Protein AF-A0A522F1K0-F1 (afdb_monomer_lite)

Foldseek 3Di:
DDDDDQFDKDWDWDADLVAIKIWMWTDDPFIAIQIDGDPDDDPVRVVRVVLRVVQRVCSVVVHDLVVSLVVLLPDWDPDPRDDTCDPSNVVSVVSVVVVVVVD

Secondary structure (DSSP, 8-state):
---PPPPEEEEEEEEETTEEEEEEEEESSS-EEEEEETT--THHHHHHHHHHHHHHHHHHTT--HHHHHHHHHT-----SSSS---HHHHHHHHHHHHHHHT-

Radius of gyration: 14.16 Å; chains: 1; bounding box: 31×36×4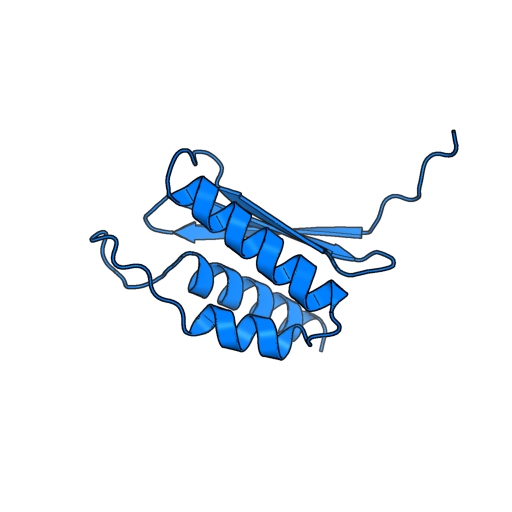2 Å

pLDDT: mean 84.04, std 13.52, range [46.16, 97.25]

Sequence (103 aa):
MEMRKIDESKTYSTETPCGTIYVTVVSAETLRVFIHMGKAGGCAGAMLAGIEWGINTAITAGISMKDIVQGLGGISCNQEHGEKISCCATVSSILRGILADEA

Structure (mmCIF, N/CA/C/O backbone):
data_AF-A0A522F1K0-F1
#
_entry.id   AF-A0A522F1K0-F1
#
loop_
_atom_site.group_PDB
_atom_site.id
_atom_site.type_symbol
_atom_site.label_atom_id
_atom_site.label_alt_id
_atom_site.label_comp_id
_atom_site.label_asym_id
_atom_site.label_entity_id
_atom_site.label_seq_id
_atom_site.pdbx_PDB_ins_code
_atom_site.Cartn_x
_atom_site.Cartn_y
_atom_site.Cartn_z
_atom_site.occupancy
_atom_site.B_iso_or_equiv
_atom_site.auth_seq_id
_atom_site.auth_comp_id
_atom_site.a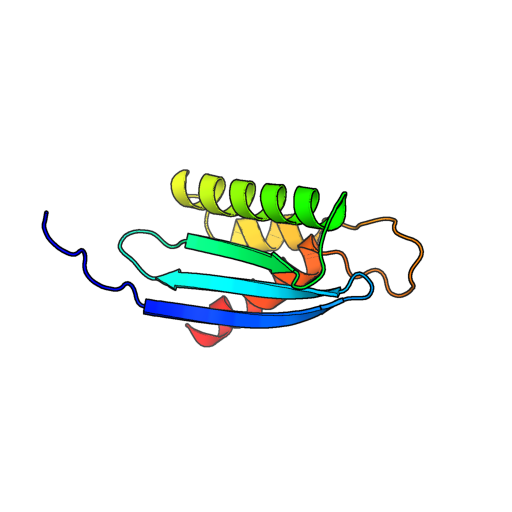uth_asym_id
_atom_site.auth_atom_id
_atom_site.pdbx_PDB_model_num
ATOM 1 N N . MET A 1 1 ? -1.856 24.422 21.215 1.00 46.44 1 MET A N 1
ATOM 2 C CA . MET A 1 1 ? -1.631 23.490 20.093 1.00 46.44 1 MET A CA 1
ATOM 3 C C . MET A 1 1 ? -1.403 22.133 20.721 1.00 46.44 1 MET A C 1
ATOM 5 O O . MET A 1 1 ? -0.329 21.886 21.246 1.00 46.44 1 MET A O 1
ATOM 9 N N . GLU A 1 2 ? -2.466 21.346 20.834 1.00 49.88 2 GLU A N 1
ATOM 10 C CA . GLU A 1 2 ? -2.420 20.045 21.499 1.00 49.88 2 GLU A CA 1
ATOM 11 C C . GLU A 1 2 ? -1.762 19.032 20.554 1.00 49.88 2 GLU A C 1
ATOM 13 O O . GLU A 1 2 ? -2.111 18.969 19.372 1.00 49.88 2 GLU A O 1
ATOM 18 N N . MET A 1 3 ? -0.755 18.301 21.035 1.00 46.16 3 MET A N 1
ATOM 19 C CA . MET A 1 3 ? -0.101 17.248 20.257 1.00 46.16 3 MET A CA 1
ATOM 20 C C . MET A 1 3 ? -1.084 16.085 20.115 1.00 46.16 3 MET A C 1
ATOM 22 O O . MET A 1 3 ? -1.444 15.454 21.107 1.00 46.16 3 MET A O 1
ATOM 26 N N . ARG A 1 4 ? -1.548 15.824 18.887 1.00 59.62 4 ARG A N 1
ATOM 27 C CA . ARG A 1 4 ? -2.412 14.674 18.594 1.00 59.62 4 ARG A CA 1
ATOM 28 C C . ARG A 1 4 ? -1.702 13.365 18.949 1.00 59.62 4 ARG A C 1
ATOM 30 O O . ARG A 1 4 ? -0.486 13.246 18.813 1.00 59.62 4 ARG A O 1
ATOM 37 N N . LYS A 1 5 ? -2.503 12.399 19.399 1.00 62.81 5 LYS A N 1
ATOM 38 C CA . LYS A 1 5 ? -2.114 11.017 19.696 1.00 62.81 5 LYS A CA 1
ATOM 39 C C . LYS A 1 5 ? -1.387 10.411 18.486 1.00 62.81 5 LYS A C 1
ATOM 41 O O . LYS A 1 5 ? -1.795 10.653 17.355 1.00 62.81 5 LYS A O 1
ATOM 46 N N . ILE A 1 6 ? -0.309 9.663 18.723 1.00 64.50 6 ILE A N 1
ATOM 47 C CA . ILE A 1 6 ? 0.380 8.923 17.659 1.00 64.50 6 ILE A CA 1
ATOM 48 C C . ILE A 1 6 ? -0.506 7.732 17.291 1.00 64.50 6 ILE A C 1
ATOM 50 O O . ILE A 1 6 ? -0.757 6.874 18.138 1.00 64.50 6 ILE A O 1
ATOM 54 N N . ASP A 1 7 ? -0.993 7.716 16.055 1.00 77.25 7 ASP A N 1
ATOM 55 C CA . ASP A 1 7 ? -1.739 6.591 15.496 1.00 77.25 7 ASP A CA 1
ATOM 56 C C . ASP A 1 7 ? -0.803 5.386 15.288 1.00 77.25 7 ASP A C 1
ATOM 58 O O . ASP A 1 7 ? 0.373 5.552 14.942 1.00 77.25 7 ASP A O 1
ATOM 62 N N . GLU A 1 8 ? -1.298 4.163 15.509 1.00 86.50 8 GLU A N 1
ATOM 63 C CA . GLU A 1 8 ? -0.501 2.957 15.261 1.00 86.50 8 GLU A CA 1
ATOM 64 C C . GLU A 1 8 ? -0.237 2.839 13.756 1.00 86.50 8 GLU A C 1
ATOM 66 O O . GLU A 1 8 ? -1.155 2.928 12.939 1.00 86.50 8 GLU A O 1
ATOM 71 N N . SER A 1 9 ? 1.026 2.644 13.373 1.00 90.12 9 SER A N 1
ATOM 72 C CA . SER A 1 9 ? 1.403 2.491 11.970 1.00 90.12 9 SER A CA 1
ATOM 73 C C . SER A 1 9 ? 2.327 1.300 11.762 1.00 90.12 9 SER A C 1
ATOM 75 O O . SER A 1 9 ? 3.216 1.029 12.570 1.00 90.12 9 SER A O 1
ATOM 77 N N . LYS A 1 10 ? 2.116 0.584 10.655 1.00 93.75 10 LYS A N 1
ATOM 78 C CA . LYS A 1 10 ? 2.951 -0.541 10.218 1.00 93.75 10 LYS A CA 1
ATOM 79 C C . LYS A 1 10 ? 3.343 -0.338 8.764 1.00 93.75 10 LYS A C 1
ATOM 81 O O . LYS A 1 10 ? 2.510 0.032 7.940 1.00 93.75 10 LYS A O 1
ATOM 86 N N . THR A 1 11 ? 4.617 -0.567 8.456 1.00 94.50 11 THR A N 1
ATOM 87 C CA . THR A 1 11 ? 5.155 -0.442 7.096 1.00 94.50 11 THR A CA 1
ATOM 88 C C . THR A 1 11 ? 5.587 -1.801 6.580 1.00 94.50 11 THR A C 1
ATOM 90 O O . THR A 1 11 ? 6.314 -2.525 7.254 1.00 94.50 11 THR A O 1
ATOM 93 N N . TYR A 1 12 ? 5.163 -2.104 5.362 1.00 94.06 12 TYR A N 1
ATOM 94 C CA . TYR A 1 12 ? 5.470 -3.315 4.620 1.00 94.06 12 TYR A CA 1
ATOM 95 C C . TYR A 1 12 ? 6.243 -2.926 3.369 1.00 94.06 12 TYR A C 1
ATOM 97 O O . TYR A 1 12 ? 6.000 -1.864 2.792 1.00 94.06 12 TYR A O 1
ATOM 105 N N . SER A 1 13 ? 7.168 -3.768 2.932 1.00 92.00 13 SER A N 1
ATOM 106 C CA . SER A 1 13 ? 7.930 -3.518 1.716 1.00 92.00 13 SER A CA 1
ATOM 107 C C . SER A 1 13 ? 8.051 -4.768 0.867 1.00 92.00 13 SER A C 1
ATOM 109 O O . SER A 1 13 ? 7.993 -5.894 1.358 1.00 92.00 13 SER A O 1
ATOM 111 N N . THR A 1 14 ? 8.194 -4.561 -0.436 1.00 89.75 14 THR A N 1
ATOM 112 C CA . THR A 1 14 ? 8.428 -5.644 -1.385 1.00 89.75 14 THR A CA 1
ATOM 113 C C . THR A 1 14 ? 9.158 -5.129 -2.617 1.00 89.75 14 THR A C 1
ATOM 115 O O . THR A 1 14 ? 9.059 -3.951 -2.981 1.00 89.75 14 THR A O 1
ATOM 118 N N . GLU A 1 15 ? 9.929 -6.008 -3.243 1.00 86.25 15 GLU A N 1
ATOM 119 C CA . GLU A 1 15 ? 10.706 -5.682 -4.429 1.00 86.25 15 GLU A CA 1
ATOM 120 C C . GLU A 1 15 ? 9.851 -5.813 -5.689 1.00 86.25 15 GLU A C 1
ATOM 122 O O . GLU A 1 15 ? 9.082 -6.756 -5.859 1.00 86.25 15 GLU A O 1
ATOM 127 N N . THR A 1 16 ? 9.998 -4.847 -6.592 1.00 83.50 16 THR A N 1
ATOM 128 C CA . THR A 1 16 ? 9.438 -4.899 -7.945 1.00 83.50 16 THR A CA 1
ATOM 129 C C . THR A 1 16 ? 10.534 -4.554 -8.951 1.00 83.50 16 THR A C 1
ATOM 131 O O . THR A 1 16 ? 11.519 -3.918 -8.563 1.00 83.50 16 THR A O 1
ATOM 134 N N . PRO A 1 17 ? 10.374 -4.884 -10.246 1.00 79.44 17 PRO A N 1
ATOM 135 C CA . PRO A 1 17 ? 11.376 -4.546 -11.260 1.00 79.44 17 PRO A CA 1
ATOM 136 C C . PRO A 1 17 ? 11.719 -3.047 -11.338 1.00 79.44 17 PRO A C 1
ATOM 138 O O . PRO A 1 17 ? 12.847 -2.688 -11.662 1.00 79.44 17 PRO A O 1
ATOM 141 N N . CYS A 1 18 ? 10.770 -2.161 -11.007 1.00 79.50 18 CYS A N 1
ATOM 142 C CA . CYS A 1 18 ? 10.973 -0.708 -11.021 1.00 79.50 18 CYS A CA 1
ATOM 143 C C . CYS A 1 18 ? 11.601 -0.158 -9.724 1.00 79.50 18 CYS A C 1
ATOM 145 O O . CYS A 1 18 ? 12.019 1.001 -9.694 1.00 79.50 18 CYS A O 1
ATOM 147 N N . GLY A 1 19 ? 11.647 -0.957 -8.654 1.00 84.62 19 GLY A N 1
ATOM 148 C CA . GLY A 1 19 ? 12.169 -0.579 -7.342 1.00 84.62 19 GLY A CA 1
ATOM 149 C C . GLY A 1 19 ? 11.362 -1.144 -6.170 1.00 84.62 19 GLY A C 1
ATOM 150 O O . GLY A 1 19 ? 10.309 -1.760 -6.338 1.00 84.62 19 GLY A O 1
ATOM 151 N N . THR A 1 20 ? 11.862 -0.935 -4.952 1.00 88.62 20 THR A N 1
ATOM 152 C CA . THR A 1 20 ? 11.195 -1.383 -3.720 1.00 88.62 20 THR A CA 1
ATOM 153 C C . THR A 1 20 ? 10.019 -0.477 -3.379 1.00 88.62 20 THR A C 1
ATOM 155 O O . THR A 1 20 ? 10.209 0.716 -3.120 1.00 88.62 20 THR A O 1
ATOM 158 N N . ILE A 1 21 ? 8.818 -1.048 -3.343 1.00 91.19 21 ILE A N 1
ATOM 159 C CA . ILE A 1 21 ? 7.606 -0.358 -2.901 1.00 91.19 21 ILE A CA 1
ATOM 160 C C . ILE A 1 21 ? 7.483 -0.517 -1.389 1.00 91.19 21 ILE A C 1
ATOM 162 O O . ILE A 1 21 ? 7.662 -1.611 -0.856 1.00 91.19 21 ILE A O 1
ATOM 166 N N . TYR A 1 22 ? 7.143 0.577 -0.722 1.00 93.06 22 TYR A N 1
ATOM 167 C CA . TYR A 1 22 ? 6.842 0.655 0.696 1.00 93.06 22 TYR A CA 1
ATOM 168 C C . TYR A 1 22 ? 5.382 1.065 0.855 1.00 93.06 22 TYR A C 1
ATOM 170 O O . TYR A 1 22 ? 4.950 2.071 0.290 1.00 93.06 22 TYR A O 1
ATOM 178 N N . VAL A 1 23 ? 4.634 0.284 1.626 1.00 95.06 23 VAL A N 1
ATOM 179 C CA . VAL A 1 23 ? 3.230 0.525 1.949 1.00 95.06 23 VAL A CA 1
ATOM 180 C C . VAL A 1 23 ? 3.115 0.678 3.454 1.00 95.06 23 VAL A C 1
ATOM 182 O O . VAL A 1 23 ? 3.377 -0.261 4.202 1.00 95.06 23 VAL A O 1
ATOM 185 N N . THR A 1 24 ? 2.716 1.858 3.904 1.00 95.19 24 THR A N 1
ATOM 186 C CA . THR A 1 24 ? 2.480 2.152 5.316 1.00 95.19 24 THR A CA 1
ATOM 187 C C . THR A 1 24 ? 0.986 2.226 5.563 1.00 95.19 24 THR A C 1
ATOM 189 O O . THR A 1 24 ? 0.291 3.023 4.937 1.00 95.19 24 THR A O 1
ATOM 192 N N . VAL A 1 25 ? 0.491 1.411 6.487 1.00 93.88 25 VAL A N 1
ATOM 193 C CA . VAL A 1 25 ? -0.898 1.442 6.940 1.00 93.88 25 VAL A CA 1
ATOM 194 C C . VAL A 1 25 ? -0.941 2.101 8.307 1.00 93.88 25 VAL A C 1
ATOM 196 O O . VAL A 1 25 ? -0.190 1.722 9.205 1.00 93.88 25 VAL A O 1
ATOM 199 N N . VAL A 1 26 ? -1.804 3.101 8.446 1.00 92.50 26 VAL A N 1
ATOM 200 C CA . VAL A 1 26 ? -2.043 3.830 9.690 1.00 92.50 26 VAL A CA 1
ATOM 201 C C . VAL A 1 26 ? -3.448 3.500 10.170 1.00 92.50 26 VAL A C 1
ATOM 203 O O . VAL A 1 26 ? -4.425 3.775 9.468 1.00 92.50 26 VAL A O 1
ATOM 206 N N . SER A 1 27 ? -3.530 2.904 11.357 1.00 86.38 27 SER A N 1
ATOM 207 C CA . SER A 1 27 ? -4.780 2.575 12.033 1.00 86.38 27 SER A CA 1
ATOM 208 C C . SER A 1 27 ? -5.069 3.650 13.080 1.00 86.38 27 SER A C 1
ATOM 210 O O . SER A 1 27 ? -4.472 3.690 14.157 1.00 86.38 27 SER A O 1
ATOM 212 N N . ALA A 1 28 ? -5.940 4.577 12.693 1.00 83.44 28 ALA A N 1
ATOM 213 C CA . ALA A 1 28 ? -6.381 5.729 13.473 1.00 83.44 28 ALA A CA 1
ATOM 214 C C . ALA A 1 28 ? -7.916 5.701 13.601 1.00 83.44 28 ALA A C 1
ATOM 216 O O . ALA A 1 28 ? -8.543 4.649 13.501 1.00 83.44 28 ALA A O 1
ATOM 217 N N . GLU A 1 29 ? -8.551 6.869 13.728 1.00 84.19 29 GLU A N 1
ATOM 218 C CA . GLU A 1 29 ? -10.007 7.013 13.550 1.00 84.19 29 GLU A CA 1
ATOM 219 C C . GLU A 1 29 ? -10.480 6.572 12.153 1.00 84.19 29 GLU A C 1
ATOM 221 O O . GLU A 1 29 ? -11.607 6.120 11.974 1.00 84.19 29 GLU A O 1
ATOM 226 N N . THR A 1 30 ? -9.626 6.715 11.139 1.00 85.31 30 THR A N 1
ATOM 227 C CA . THR A 1 30 ? -9.875 6.246 9.773 1.00 85.31 30 THR A CA 1
ATOM 228 C C . THR A 1 30 ? -8.612 5.590 9.247 1.00 85.31 30 THR A C 1
ATOM 230 O O . THR A 1 30 ? -7.520 6.143 9.385 1.00 85.31 30 THR A O 1
ATOM 233 N N . LEU A 1 31 ? -8.764 4.417 8.634 1.00 90.06 31 LEU A N 1
ATOM 234 C CA . LEU A 1 31 ? -7.661 3.690 8.021 1.00 90.06 31 LEU A CA 1
ATOM 235 C C . LEU A 1 31 ? -7.041 4.527 6.897 1.00 90.06 31 LEU A C 1
ATOM 237 O O . LEU A 1 31 ? -7.748 4.992 6.003 1.00 90.06 31 LEU A O 1
ATOM 241 N N . ARG A 1 32 ? -5.720 4.702 6.919 1.00 93.00 32 ARG A N 1
ATOM 242 C CA . ARG A 1 32 ? -4.994 5.383 5.840 1.00 93.00 32 ARG A CA 1
ATOM 243 C C . ARG A 1 32 ? -3.862 4.527 5.321 1.00 93.00 32 ARG A C 1
ATOM 245 O O . ARG A 1 32 ? -3.206 3.822 6.082 1.00 93.00 32 ARG A O 1
ATOM 252 N N . VAL A 1 33 ? -3.628 4.621 4.020 1.00 95.62 33 VAL A N 1
ATOM 253 C CA . VAL A 1 33 ? -2.553 3.904 3.334 1.00 95.62 33 VAL A CA 1
ATOM 254 C C . VAL A 1 33 ? -1.648 4.925 2.670 1.00 95.62 33 VAL A C 1
ATOM 256 O O . VAL A 1 33 ? -2.140 5.809 1.978 1.00 95.62 33 VAL A O 1
ATOM 259 N N . PHE A 1 34 ? -0.343 4.802 2.865 1.00 95.25 34 PHE A N 1
ATOM 260 C CA . PHE A 1 34 ? 0.674 5.618 2.207 1.00 95.25 34 PHE A CA 1
ATOM 261 C C . PHE A 1 34 ? 1.589 4.716 1.396 1.00 95.25 34 PHE A C 1
ATOM 263 O O . PHE A 1 34 ? 1.952 3.632 1.853 1.00 95.25 34 PHE A O 1
ATOM 270 N N . ILE A 1 35 ? 1.947 5.142 0.190 1.00 94.56 35 ILE A N 1
ATOM 271 C CA . ILE A 1 35 ? 2.687 4.326 -0.763 1.00 94.56 35 ILE A CA 1
ATOM 272 C C . ILE A 1 35 ? 3.807 5.158 -1.363 1.00 94.56 35 ILE A C 1
ATOM 274 O O . ILE A 1 35 ? 3.584 6.163 -2.030 1.00 94.56 35 ILE A O 1
ATOM 278 N N . HIS A 1 36 ? 5.036 4.692 -1.187 1.00 91.00 36 HIS A N 1
ATOM 279 C CA . HIS A 1 36 ? 6.198 5.325 -1.793 1.00 91.00 36 HIS A CA 1
ATOM 280 C C . HIS A 1 36 ? 7.197 4.281 -2.277 1.00 91.00 36 HIS A C 1
ATOM 282 O O . HIS A 1 36 ? 7.143 3.111 -1.909 1.00 91.00 36 HIS A O 1
ATOM 288 N N . MET A 1 37 ? 8.129 4.703 -3.122 1.00 90.06 37 MET A N 1
ATOM 289 C CA . MET A 1 37 ? 9.229 3.865 -3.588 1.00 90.06 37 MET A CA 1
ATOM 290 C C . MET A 1 37 ? 10.528 4.648 -3.421 1.00 90.06 37 MET A C 1
ATOM 292 O O . MET A 1 37 ? 10.608 5.819 -3.787 1.00 90.06 37 MET A O 1
ATOM 296 N N . GLY A 1 38 ? 11.537 4.020 -2.813 1.00 76.12 38 GLY A N 1
ATOM 297 C CA . GLY A 1 38 ? 12.677 4.742 -2.226 1.00 76.12 38 GLY A CA 1
ATOM 298 C C . GLY A 1 38 ? 13.507 5.568 -3.219 1.00 76.12 38 GLY A C 1
ATOM 299 O O . GLY A 1 38 ? 13.852 6.709 -2.933 1.00 76.12 38 GLY A O 1
ATOM 300 N N . LYS A 1 39 ? 13.806 5.020 -4.405 1.00 69.69 39 LYS A N 1
ATOM 301 C CA . LYS A 1 39 ? 14.506 5.722 -5.504 1.00 69.69 39 LYS A CA 1
ATOM 302 C C . LYS A 1 39 ? 13.563 6.045 -6.671 1.00 69.69 39 LYS A C 1
ATOM 304 O O . LYS A 1 39 ? 13.947 5.932 -7.832 1.00 69.69 39 LYS A O 1
ATOM 309 N N . ALA A 1 40 ? 12.312 6.399 -6.379 1.00 66.25 40 ALA A N 1
ATOM 310 C CA . ALA A 1 40 ? 11.319 6.692 -7.407 1.00 66.25 40 ALA A CA 1
ATOM 311 C C . ALA A 1 40 ? 11.249 8.178 -7.758 1.00 66.25 40 ALA A C 1
ATOM 313 O O . ALA A 1 40 ? 10.944 9.014 -6.914 1.00 66.25 40 ALA A O 1
ATOM 314 N N . GLY A 1 41 ? 11.436 8.484 -9.040 1.00 67.94 41 GLY A N 1
ATOM 315 C CA . GLY A 1 41 ? 11.030 9.740 -9.670 1.00 67.94 41 GLY A CA 1
ATOM 316 C C . GLY A 1 41 ? 10.272 9.452 -10.969 1.00 67.94 41 GLY A C 1
ATOM 317 O O . GLY A 1 41 ? 10.244 8.316 -11.444 1.00 67.94 41 GLY A O 1
ATOM 318 N N . GLY A 1 42 ? 9.627 10.461 -11.555 1.00 81.25 42 GLY A N 1
ATOM 319 C CA . GLY A 1 42 ? 8.922 10.308 -12.833 1.00 81.25 42 GLY A CA 1
ATOM 320 C C . GLY A 1 42 ? 7.658 9.438 -12.747 1.00 81.25 42 GLY A C 1
ATOM 321 O O . GLY A 1 42 ? 6.851 9.595 -11.831 1.00 81.25 42 GLY A O 1
ATOM 322 N N . CYS A 1 43 ? 7.459 8.538 -13.718 1.00 82.50 43 CYS A N 1
ATOM 323 C CA . CYS A 1 43 ? 6.201 7.794 -13.884 1.00 82.50 43 CYS A CA 1
ATOM 324 C C . CYS A 1 43 ? 5.845 6.894 -12.691 1.00 82.50 43 CYS A C 1
ATOM 326 O O . CYS A 1 43 ? 4.682 6.843 -12.296 1.00 82.50 43 CYS A O 1
ATOM 328 N N . ALA A 1 44 ? 6.833 6.231 -12.085 1.00 83.19 44 ALA A N 1
ATOM 329 C CA . ALA A 1 44 ? 6.599 5.340 -10.957 1.00 83.19 44 ALA A CA 1
ATOM 330 C C . ALA A 1 44 ? 6.099 6.117 -9.731 1.00 83.19 44 ALA A C 1
ATOM 332 O O . ALA A 1 44 ? 5.113 5.721 -9.119 1.00 83.19 44 ALA A O 1
ATOM 333 N N . GLY A 1 45 ? 6.706 7.269 -9.423 1.00 87.44 45 GLY A N 1
ATOM 334 C CA . GLY A 1 45 ? 6.250 8.134 -8.331 1.00 87.44 45 GLY A CA 1
ATOM 335 C C . GLY A 1 45 ? 4.834 8.672 -8.561 1.00 87.44 45 GLY A C 1
ATOM 336 O O . GLY A 1 45 ? 3.995 8.589 -7.668 1.00 87.44 45 GLY A O 1
ATOM 337 N N . ALA A 1 46 ? 4.539 9.150 -9.776 1.00 88.19 46 ALA A N 1
ATOM 338 C CA . ALA A 1 46 ? 3.208 9.652 -10.127 1.00 88.19 46 ALA A CA 1
ATOM 339 C C . ALA A 1 46 ? 2.124 8.562 -10.029 1.00 88.19 46 ALA A C 1
ATOM 341 O O . ALA A 1 46 ? 1.035 8.813 -9.516 1.00 88.19 46 ALA A O 1
ATOM 342 N N . MET A 1 47 ? 2.432 7.341 -10.477 1.00 88.56 47 MET A N 1
ATOM 343 C CA . MET A 1 47 ? 1.520 6.203 -10.375 1.00 88.56 47 MET A CA 1
ATOM 344 C C . MET A 1 47 ? 1.251 5.828 -8.914 1.00 88.56 47 MET A C 1
ATOM 346 O O . MET A 1 47 ? 0.093 5.658 -8.546 1.00 88.56 47 MET A O 1
ATOM 350 N N . LEU A 1 48 ? 2.289 5.742 -8.072 1.00 92.19 48 LEU A N 1
ATOM 351 C CA . LEU A 1 48 ? 2.128 5.412 -6.650 1.00 92.19 48 LEU A CA 1
ATOM 352 C C . LEU A 1 48 ? 1.307 6.474 -5.910 1.00 92.19 48 LEU A C 1
ATOM 354 O O . LEU A 1 48 ? 0.402 6.110 -5.167 1.00 92.19 48 LEU A O 1
ATOM 358 N N . ALA A 1 49 ? 1.535 7.762 -6.188 1.00 92.19 49 ALA A N 1
ATOM 359 C CA . ALA A 1 49 ? 0.731 8.848 -5.626 1.00 92.19 49 ALA A CA 1
ATOM 360 C C . ALA A 1 49 ? -0.747 8.763 -6.054 1.00 92.19 49 ALA A C 1
ATOM 362 O O . ALA A 1 49 ? -1.646 8.992 -5.246 1.00 92.19 49 ALA A O 1
ATOM 363 N N . GLY A 1 50 ? -1.015 8.387 -7.309 1.00 94.06 50 GLY A N 1
ATOM 364 C CA . GLY A 1 50 ? -2.376 8.157 -7.799 1.00 94.06 50 GLY A CA 1
ATOM 365 C C . GLY A 1 50 ? -3.062 6.964 -7.124 1.00 94.06 50 GLY A C 1
ATOM 366 O O . GLY A 1 50 ? -4.227 7.065 -6.743 1.00 94.06 50 GLY A O 1
ATOM 367 N N . ILE A 1 51 ? -2.338 5.855 -6.932 1.00 94.44 51 ILE A N 1
ATOM 368 C CA . ILE A 1 51 ? -2.842 4.673 -6.215 1.00 94.44 51 ILE A CA 1
ATOM 369 C C . ILE A 1 51 ? -3.138 5.031 -4.754 1.00 94.44 51 ILE A C 1
ATOM 371 O O . ILE A 1 51 ? -4.226 4.734 -4.264 1.00 94.44 51 ILE A O 1
ATOM 375 N N . GLU A 1 52 ? -2.206 5.703 -4.074 1.00 96.00 52 GLU A N 1
ATOM 376 C CA . GLU A 1 52 ? -2.373 6.170 -2.695 1.00 96.00 52 GLU A CA 1
ATOM 377 C C . GLU A 1 52 ? -3.622 7.049 -2.553 1.00 96.00 52 GLU A C 1
ATOM 379 O O . GLU A 1 52 ? -4.467 6.814 -1.683 1.00 96.00 52 GLU A O 1
ATOM 384 N N . TRP A 1 53 ? -3.770 8.043 -3.431 1.00 96.38 53 TRP A N 1
ATOM 385 C CA . TRP A 1 53 ? -4.928 8.929 -3.430 1.00 96.38 53 TRP A CA 1
ATOM 386 C C . TRP A 1 53 ? -6.233 8.161 -3.665 1.00 96.38 53 TRP A C 1
ATOM 388 O O . TRP A 1 53 ? -7.207 8.369 -2.938 1.00 96.38 53 TRP A O 1
ATOM 398 N N . GLY A 1 54 ? -6.25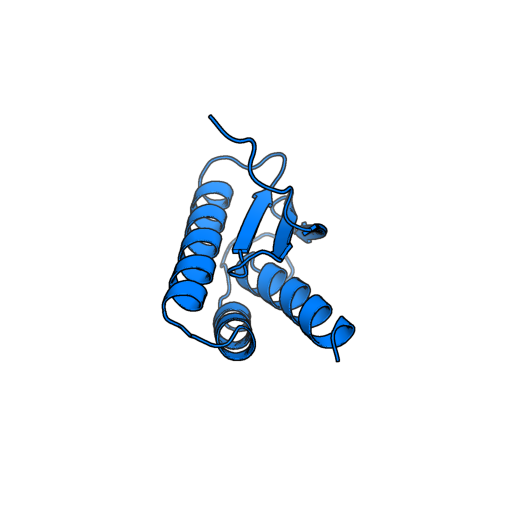2 7.244 -4.636 1.00 96.81 54 GLY A N 1
ATOM 399 C CA . GLY A 1 54 ? -7.426 6.436 -4.961 1.00 96.81 54 GLY A CA 1
ATOM 400 C C . GLY A 1 54 ? -7.866 5.542 -3.802 1.00 96.81 54 GLY A C 1
ATOM 401 O O . GLY A 1 54 ? -9.051 5.513 -3.475 1.00 96.81 54 GLY A O 1
ATOM 402 N N . ILE A 1 55 ? -6.921 4.877 -3.130 1.00 96.62 55 ILE A N 1
ATOM 403 C CA . ILE A 1 55 ? -7.203 4.033 -1.960 1.00 96.62 55 ILE A CA 1
ATOM 404 C C . ILE A 1 55 ? -7.797 4.870 -0.826 1.00 96.62 55 ILE A C 1
ATOM 406 O O . ILE A 1 55 ? -8.874 4.549 -0.331 1.00 96.62 55 ILE A O 1
ATOM 410 N N . ASN A 1 56 ? -7.139 5.963 -0.429 1.00 96.19 56 ASN A N 1
ATOM 411 C CA . ASN A 1 56 ? -7.620 6.787 0.684 1.00 96.19 56 ASN A CA 1
ATOM 412 C C . ASN A 1 56 ? -8.970 7.450 0.375 1.00 96.19 56 ASN A C 1
ATOM 414 O O . ASN A 1 56 ? -9.816 7.574 1.261 1.00 96.19 56 ASN A O 1
ATOM 418 N N . THR A 1 57 ? -9.195 7.843 -0.881 1.00 97.25 57 THR A N 1
ATOM 419 C CA . THR A 1 57 ? -10.489 8.375 -1.327 1.00 97.25 57 THR A CA 1
ATOM 420 C C . THR A 1 57 ? -11.574 7.307 -1.231 1.00 97.25 57 THR A C 1
ATOM 422 O O . THR A 1 57 ? -12.644 7.577 -0.694 1.00 97.25 57 THR A O 1
ATOM 425 N N . ALA A 1 58 ? -11.294 6.083 -1.684 1.00 96.62 58 ALA A N 1
ATOM 426 C CA . ALA A 1 58 ? -12.233 4.968 -1.614 1.00 96.62 58 ALA A CA 1
ATOM 427 C C . ALA A 1 58 ? -12.584 4.589 -0.166 1.00 96.62 58 ALA A C 1
ATOM 429 O O . ALA A 1 58 ? -13.761 4.413 0.144 1.00 96.62 58 ALA A O 1
ATOM 430 N N . ILE A 1 59 ? -11.594 4.550 0.734 1.00 94.56 59 ILE A N 1
ATOM 431 C CA . ILE A 1 59 ? -11.821 4.333 2.172 1.00 94.56 59 ILE A CA 1
ATOM 432 C C . ILE A 1 59 ? -12.717 5.437 2.744 1.00 94.56 59 ILE A C 1
ATOM 434 O O . ILE A 1 59 ? -13.700 5.149 3.422 1.00 94.56 59 ILE A O 1
ATOM 438 N N . THR A 1 60 ? -12.424 6.701 2.424 1.00 93.50 60 THR A N 1
ATOM 439 C CA . THR A 1 60 ? -13.225 7.852 2.879 1.00 93.50 60 THR A CA 1
ATOM 440 C C . THR A 1 60 ? -14.659 7.804 2.335 1.00 93.50 60 THR A C 1
ATOM 442 O O . THR A 1 60 ? -15.592 8.229 3.009 1.00 93.50 60 THR A O 1
ATOM 445 N N . ALA A 1 61 ? -14.855 7.244 1.138 1.00 95.69 61 ALA A N 1
ATOM 446 C CA . ALA A 1 61 ? -16.166 7.018 0.534 1.00 95.69 61 ALA A CA 1
ATOM 447 C C . ALA A 1 61 ? -16.906 5.781 1.088 1.00 95.69 61 ALA A C 1
ATOM 449 O O . ALA A 1 61 ? -18.006 5.479 0.628 1.00 95.69 61 ALA A O 1
ATOM 450 N N . GLY A 1 62 ? -16.327 5.061 2.055 1.00 94.56 62 GLY A N 1
ATOM 451 C CA . GLY A 1 62 ? -16.932 3.880 2.673 1.00 94.56 62 GLY A CA 1
ATOM 452 C C . GLY A 1 62 ? -16.818 2.596 1.846 1.00 94.56 62 GLY A C 1
ATOM 453 O O . GLY A 1 62 ? -17.528 1.631 2.124 1.00 94.56 62 GLY A O 1
ATOM 454 N N . ILE A 1 63 ? -15.945 2.555 0.833 1.00 95.88 63 ILE A N 1
ATOM 455 C CA . ILE A 1 63 ? -15.688 1.335 0.056 1.00 95.88 63 ILE A CA 1
ATOM 456 C C . ILE A 1 63 ? -14.846 0.377 0.902 1.00 95.88 63 ILE A C 1
ATOM 458 O O . ILE A 1 63 ? -13.851 0.775 1.510 1.00 95.88 63 ILE A O 1
ATOM 462 N N . SER A 1 64 ? -15.232 -0.902 0.931 1.00 93.38 64 SER A N 1
ATOM 463 C CA . SER A 1 64 ? -14.516 -1.904 1.717 1.00 93.38 64 SER A CA 1
ATOM 464 C C . SER A 1 64 ? -13.090 -2.110 1.194 1.00 93.38 64 SER A C 1
ATOM 466 O O . SER A 1 64 ? -12.848 -2.131 -0.016 1.00 93.38 64 SER A O 1
ATOM 468 N N . MET A 1 65 ? -12.132 -2.332 2.102 1.00 91.56 65 MET A N 1
ATOM 469 C CA . MET A 1 65 ? -10.748 -2.616 1.703 1.00 91.56 65 MET A CA 1
ATOM 470 C C . MET A 1 65 ? -10.665 -3.845 0.784 1.00 91.56 65 MET A C 1
ATOM 472 O O . MET A 1 65 ? -9.876 -3.866 -0.157 1.00 91.56 65 MET A O 1
ATOM 476 N N . LYS A 1 66 ? -11.530 -4.845 0.991 1.00 93.00 66 LYS A N 1
ATOM 477 C CA . LYS A 1 66 ? -11.607 -6.044 0.148 1.00 93.00 66 LYS A CA 1
ATOM 478 C C . LYS A 1 66 ? -11.918 -5.708 -1.315 1.00 93.00 66 LYS A C 1
ATOM 480 O O . LYS A 1 66 ? -11.252 -6.240 -2.205 1.00 93.00 66 LYS A O 1
ATOM 485 N N . ASP A 1 67 ? -12.873 -4.813 -1.559 1.00 94.88 67 ASP A N 1
ATOM 486 C CA . ASP A 1 67 ? -13.263 -4.406 -2.915 1.00 94.88 67 ASP A CA 1
ATOM 487 C C . ASP A 1 67 ? -12.171 -3.565 -3.585 1.00 94.88 67 ASP A C 1
ATOM 489 O O . ASP A 1 67 ? -11.843 -3.785 -4.754 1.00 94.88 67 ASP A O 1
ATOM 493 N N . ILE A 1 68 ? -11.542 -2.656 -2.829 1.00 95.00 68 ILE A N 1
ATOM 494 C CA . ILE A 1 68 ? -10.405 -1.848 -3.301 1.00 95.00 68 ILE A CA 1
ATOM 495 C C . ILE A 1 68 ? -9.275 -2.767 -3.769 1.00 95.00 68 ILE 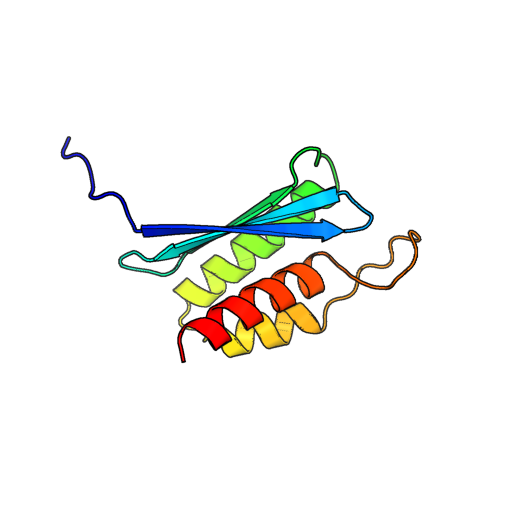A C 1
ATOM 497 O O . ILE A 1 68 ? -8.777 -2.665 -4.891 1.00 95.00 68 ILE A O 1
ATOM 501 N N . VAL A 1 69 ? -8.895 -3.714 -2.916 1.00 94.19 69 VAL A N 1
ATOM 502 C CA . VAL A 1 69 ? -7.817 -4.667 -3.165 1.00 94.19 69 VAL A CA 1
ATOM 503 C C . VAL A 1 69 ? -8.144 -5.600 -4.336 1.00 94.19 69 VAL A C 1
ATOM 505 O O . VAL A 1 69 ? -7.250 -5.943 -5.117 1.00 94.19 69 VAL A O 1
ATOM 508 N N . GLN A 1 70 ? -9.411 -5.984 -4.509 1.00 92.50 70 GLN A N 1
ATOM 509 C CA . GLN A 1 70 ? -9.876 -6.715 -5.687 1.00 92.50 70 GLN A CA 1
ATOM 510 C C . GLN A 1 70 ? -9.716 -5.905 -6.975 1.00 92.50 70 GLN A C 1
ATOM 512 O O . GLN A 1 70 ? -9.180 -6.442 -7.944 1.00 92.50 70 GLN A O 1
ATOM 517 N N . GLY A 1 71 ? -10.102 -4.628 -6.974 1.00 92.44 71 GLY A N 1
ATOM 518 C CA . GLY A 1 71 ? -9.928 -3.743 -8.126 1.00 92.44 71 GLY A CA 1
ATOM 519 C C . GLY A 1 71 ? -8.458 -3.538 -8.499 1.00 92.44 71 GLY A C 1
ATOM 520 O O . GLY A 1 71 ? -8.084 -3.694 -9.660 1.00 92.44 71 GLY A O 1
ATOM 521 N N . LEU A 1 72 ? -7.601 -3.263 -7.511 1.00 92.06 72 LEU A N 1
ATOM 522 C CA . LEU A 1 72 ? -6.168 -3.035 -7.732 1.00 92.06 72 LEU A CA 1
ATOM 523 C C . LEU A 1 72 ? -5.447 -4.258 -8.308 1.00 92.06 72 LEU A C 1
ATOM 525 O O . LEU A 1 72 ? -4.576 -4.109 -9.164 1.00 92.06 72 LEU A O 1
ATOM 529 N N . GLY A 1 73 ? -5.825 -5.463 -7.869 1.00 87.19 73 GLY A N 1
ATOM 530 C CA . GLY A 1 73 ? -5.203 -6.712 -8.317 1.00 87.19 73 GLY A CA 1
ATOM 531 C C . GLY A 1 73 ? -5.386 -7.001 -9.811 1.00 87.19 73 GLY A C 1
ATOM 532 O O . GLY A 1 73 ? -4.594 -7.742 -10.382 1.00 87.19 73 GLY A O 1
ATOM 533 N N . GLY A 1 74 ? -6.398 -6.405 -10.454 1.00 83.25 74 GLY A N 1
ATOM 534 C CA . GLY A 1 74 ? -6.654 -6.556 -11.889 1.00 83.25 74 GLY A CA 1
ATOM 535 C C . GLY A 1 74 ? -5.889 -5.578 -12.787 1.00 83.25 74 GLY A C 1
ATOM 536 O O . GLY A 1 74 ? -5.961 -5.696 -14.009 1.00 83.25 74 GLY A O 1
ATOM 537 N N . ILE A 1 75 ? -5.176 -4.599 -12.222 1.00 87.81 75 ILE A N 1
ATOM 538 C CA . ILE A 1 75 ? -4.500 -3.554 -12.999 1.00 87.81 75 ILE A CA 1
ATOM 539 C C . ILE A 1 75 ? -3.079 -4.004 -13.337 1.00 87.81 75 ILE A C 1
ATOM 541 O O . ILE A 1 75 ? -2.266 -4.238 -12.447 1.00 87.81 75 ILE A O 1
ATOM 545 N N . SER A 1 76 ? -2.741 -4.062 -14.624 1.00 79.19 76 SER A N 1
ATOM 546 C CA . SER A 1 76 ? -1.395 -4.392 -15.114 1.00 79.19 76 SER A CA 1
ATOM 547 C C . SER A 1 76 ? -0.673 -3.170 -15.691 1.00 79.19 76 SER A C 1
ATOM 549 O O . SER A 1 76 ? -1.301 -2.305 -16.297 1.00 79.19 76 SER A O 1
ATOM 551 N N . CYS A 1 77 ? 0.655 -3.130 -15.570 1.00 77.00 77 CYS A N 1
ATOM 552 C CA . CYS A 1 77 ? 1.514 -2.150 -16.238 1.00 77.00 77 CYS A CA 1
ATOM 553 C C . CYS A 1 77 ? 2.256 -2.836 -17.396 1.00 77.00 77 CYS A C 1
ATOM 555 O O . CYS A 1 77 ? 2.685 -3.976 -17.245 1.00 77.00 77 CYS A O 1
ATOM 5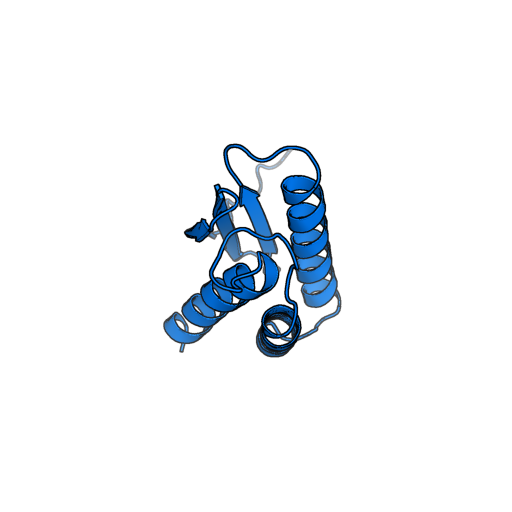57 N N . ASN A 1 78 ? 2.419 -2.150 -18.531 1.00 69.62 78 ASN A N 1
ATOM 558 C CA . ASN A 1 78 ? 3.081 -2.686 -19.730 1.00 69.62 78 ASN A CA 1
ATOM 559 C C . ASN A 1 78 ? 4.576 -2.309 -19.820 1.00 69.62 78 ASN A C 1
ATOM 561 O O . ASN A 1 78 ? 5.131 -2.236 -20.911 1.00 69.62 78 ASN A O 1
ATOM 565 N N . GLN A 1 79 ? 5.224 -1.992 -18.694 1.00 64.38 79 GLN A N 1
ATOM 566 C CA . GLN A 1 79 ? 6.672 -1.763 -18.667 1.00 64.38 79 GLN A CA 1
ATOM 567 C C . GLN A 1 79 ? 7.403 -3.090 -18.942 1.00 64.38 79 GLN A C 1
ATOM 569 O O . GLN A 1 79 ? 7.190 -4.070 -18.234 1.00 64.38 79 GLN A O 1
ATOM 574 N N . GLU A 1 80 ? 8.252 -3.114 -19.971 1.00 53.50 80 GLU A N 1
ATOM 575 C CA . GLU A 1 80 ? 8.916 -4.301 -20.542 1.00 53.50 80 GLU A CA 1
ATOM 576 C C . GLU A 1 80 ? 10.072 -4.863 -19.680 1.00 53.50 80 GLU A C 1
ATOM 578 O O . GLU A 1 80 ? 11.155 -5.139 -20.187 1.00 53.50 80 GLU A O 1
ATOM 583 N N . HIS A 1 81 ? 9.880 -5.035 -18.368 1.00 53.66 81 HIS A N 1
ATOM 584 C CA . HIS A 1 81 ? 10.943 -5.472 -17.443 1.00 53.66 81 HIS A CA 1
ATOM 585 C C . HIS A 1 81 ? 10.768 -6.897 -16.877 1.00 53.66 81 HIS A C 1
ATOM 587 O O . HIS A 1 81 ? 11.269 -7.198 -15.797 1.00 53.66 81 HIS A O 1
ATOM 593 N N . GLY A 1 82 ? 10.106 -7.808 -17.597 1.00 54.94 82 GLY A N 1
ATOM 594 C CA . GLY A 1 82 ? 9.938 -9.205 -17.163 1.00 54.94 82 GLY A CA 1
ATOM 595 C C . GLY A 1 82 ? 8.563 -9.492 -16.554 1.00 54.94 82 GLY A C 1
ATOM 596 O O . GLY A 1 82 ? 7.562 -9.025 -17.095 1.00 54.94 82 GLY A O 1
ATOM 597 N N . GLU A 1 83 ? 8.494 -10.325 -15.502 1.00 54.47 83 GLU A N 1
ATOM 598 C CA . GLU A 1 83 ? 7.226 -10.811 -14.926 1.00 54.47 83 GLU A CA 1
ATOM 599 C C . GLU A 1 83 ? 6.210 -9.679 -14.694 1.00 54.47 83 GLU A C 1
ATOM 601 O O . GLU A 1 83 ? 6.545 -8.600 -14.205 1.00 54.47 83 GLU A O 1
ATOM 606 N N . LYS A 1 84 ? 4.948 -9.938 -15.069 1.00 58.72 84 LYS A N 1
ATOM 607 C CA . LYS A 1 84 ? 3.835 -8.973 -15.151 1.00 58.72 84 LYS A CA 1
ATOM 608 C C . LYS A 1 84 ? 3.310 -8.524 -13.778 1.00 58.72 84 LYS A C 1
ATOM 610 O O . LYS A 1 84 ? 2.105 -8.562 -13.535 1.00 58.72 84 LYS A O 1
ATOM 615 N N . ILE A 1 85 ? 4.182 -8.112 -12.868 1.00 68.12 85 ILE A N 1
ATOM 616 C CA . ILE A 1 85 ? 3.782 -7.631 -11.548 1.00 68.12 85 ILE A CA 1
ATOM 617 C C . ILE A 1 85 ? 3.812 -6.100 -11.567 1.00 68.12 85 ILE A C 1
ATOM 619 O O . ILE A 1 85 ? 4.866 -5.468 -11.588 1.00 68.12 85 ILE A O 1
ATOM 623 N N . SER A 1 86 ? 2.622 -5.496 -11.623 1.00 82.94 86 SER A N 1
ATOM 624 C CA . SER A 1 86 ? 2.438 -4.041 -11.601 1.00 82.94 86 SER A CA 1
ATOM 625 C C . SER A 1 86 ? 2.465 -3.496 -10.172 1.00 82.94 86 SER A C 1
ATOM 627 O O . SER A 1 86 ? 2.128 -4.213 -9.233 1.00 82.94 86 SER A O 1
ATOM 629 N N . CYS A 1 87 ? 2.731 -2.195 -10.004 1.00 86.88 87 CYS A N 1
ATOM 630 C CA . CYS A 1 87 ? 2.620 -1.531 -8.700 1.00 86.88 87 CYS A CA 1
ATOM 631 C C . CYS A 1 87 ? 1.244 -1.750 -8.042 1.00 86.88 87 CYS A C 1
ATOM 633 O O . CYS A 1 87 ? 1.170 -1.974 -6.837 1.00 86.88 87 CYS A O 1
ATOM 635 N N . CYS A 1 88 ? 0.156 -1.731 -8.821 1.00 89.50 88 CYS A N 1
ATOM 636 C CA . CYS A 1 88 ? -1.197 -1.973 -8.312 1.00 89.50 88 CYS A CA 1
ATOM 637 C C . CYS A 1 88 ? -1.378 -3.409 -7.806 1.00 89.50 88 CYS A C 1
ATOM 639 O O . CYS A 1 88 ? -1.929 -3.612 -6.724 1.00 89.50 88 CYS A O 1
ATOM 641 N N . ALA A 1 89 ? -0.894 -4.399 -8.561 1.00 88.25 89 ALA A N 1
ATOM 642 C CA . ALA A 1 89 ? -0.961 -5.805 -8.176 1.00 88.25 89 ALA A CA 1
ATOM 643 C C . ALA A 1 89 ? -0.100 -6.080 -6.935 1.00 88.25 89 ALA A C 1
ATOM 645 O O . ALA A 1 89 ? -0.538 -6.775 -6.019 1.00 88.25 89 ALA A O 1
ATOM 646 N N . THR A 1 90 ? 1.078 -5.462 -6.856 1.00 90.38 90 THR A N 1
ATOM 647 C CA . THR A 1 90 ? 1.960 -5.524 -5.690 1.00 90.38 90 THR A CA 1
ATOM 648 C C . THR A 1 90 ? 1.295 -4.957 -4.438 1.00 90.38 90 THR A C 1
ATOM 650 O O . THR A 1 90 ? 1.245 -5.622 -3.404 1.00 90.38 90 THR A O 1
ATOM 653 N N . VAL A 1 91 ? 0.735 -3.746 -4.528 1.00 93.00 91 VAL A N 1
ATOM 654 C CA . VAL A 1 91 ? 0.020 -3.104 -3.414 1.00 93.00 91 VAL A CA 1
ATOM 655 C C . VAL A 1 91 ? -1.197 -3.935 -3.008 1.00 93.00 91 VAL A C 1
ATOM 657 O O . VAL A 1 91 ? -1.411 -4.152 -1.819 1.00 93.00 91 VAL A O 1
ATOM 660 N N . SER A 1 92 ? -1.953 -4.464 -3.978 1.00 93.19 92 SER A N 1
ATOM 661 C CA . SER A 1 92 ? -3.055 -5.399 -3.720 1.00 93.19 92 SER A CA 1
ATOM 662 C C . SER A 1 92 ? -2.571 -6.604 -2.915 1.00 93.19 92 SER A C 1
ATOM 664 O O . SER A 1 92 ? -3.153 -6.909 -1.881 1.00 93.19 92 SER A O 1
ATOM 666 N N . SER A 1 93 ? -1.479 -7.252 -3.329 1.00 91.56 93 SER A N 1
ATOM 667 C CA . SER A 1 93 ? -0.926 -8.415 -2.629 1.00 91.56 93 SER A CA 1
ATOM 668 C C . SER A 1 93 ? -0.534 -8.103 -1.184 1.00 91.56 93 SER A C 1
ATOM 670 O O . SER A 1 93 ? -0.854 -8.886 -0.292 1.00 91.56 93 SER A O 1
ATOM 672 N N . ILE A 1 94 ? 0.116 -6.960 -0.937 1.00 93.12 94 ILE A N 1
ATOM 673 C CA . ILE A 1 94 ? 0.485 -6.537 0.422 1.00 93.12 94 ILE A CA 1
ATOM 674 C C . ILE A 1 94 ? -0.769 -6.335 1.276 1.00 93.12 94 ILE A C 1
ATOM 676 O O . ILE A 1 94 ? -0.881 -6.907 2.356 1.00 93.12 94 ILE A O 1
ATOM 680 N N . LEU A 1 95 ? -1.738 -5.563 0.777 1.00 93.12 95 LEU A N 1
ATOM 681 C CA . LEU A 1 95 ? -2.967 -5.274 1.514 1.00 93.12 95 LEU A CA 1
ATOM 682 C C . LEU A 1 95 ? -3.804 -6.540 1.770 1.00 93.12 95 LEU A C 1
ATOM 684 O O . LEU A 1 95 ? -4.435 -6.640 2.817 1.00 93.12 95 LEU A O 1
ATOM 688 N N . ARG A 1 96 ? -3.783 -7.534 0.867 1.00 92.88 96 ARG A N 1
ATOM 689 C CA . ARG A 1 96 ? -4.405 -8.852 1.115 1.00 92.88 96 ARG A CA 1
ATOM 690 C C . ARG A 1 96 ? -3.771 -9.575 2.292 1.00 92.88 96 ARG A C 1
ATOM 692 O O . ARG A 1 96 ? -4.512 -10.151 3.077 1.00 92.88 96 ARG A O 1
ATOM 699 N N . GLY A 1 97 ? -2.441 -9.564 2.385 1.00 90.25 97 GLY A N 1
ATOM 700 C CA . GLY A 1 97 ? -1.725 -10.182 3.502 1.00 90.25 97 GLY A CA 1
ATOM 701 C C . GLY A 1 97 ? -2.143 -9.562 4.832 1.00 90.25 97 GLY A C 1
ATOM 702 O O . GLY A 1 97 ? -2.527 -10.277 5.745 1.00 90.25 97 GLY A O 1
ATOM 703 N N . ILE A 1 98 ? -2.208 -8.230 4.882 1.00 87.81 98 ILE A N 1
ATOM 704 C CA . ILE A 1 98 ? -2.636 -7.494 6.080 1.00 87.81 98 ILE A CA 1
ATOM 705 C C . ILE A 1 98 ? -4.063 -7.882 6.491 1.00 87.81 98 ILE A C 1
ATOM 707 O O . ILE A 1 98 ? -4.302 -8.183 7.653 1.00 87.81 98 ILE A O 1
ATOM 711 N N . LEU A 1 99 ? -4.997 -7.947 5.534 1.00 84.31 99 LEU A N 1
ATOM 712 C CA . LEU A 1 99 ? -6.376 -8.369 5.806 1.00 84.31 99 LEU A CA 1
ATOM 713 C C . LEU A 1 99 ? -6.494 -9.824 6.284 1.00 84.31 99 LEU A C 1
ATOM 715 O O . LEU A 1 99 ? -7.477 -10.161 6.938 1.00 84.31 99 LEU A O 1
ATOM 719 N N . ALA A 1 100 ? -5.557 -10.694 5.901 1.00 80.69 100 ALA A N 1
ATOM 720 C CA . ALA A 1 100 ? -5.547 -12.092 6.320 1.00 80.69 100 ALA A CA 1
ATOM 721 C C . ALA A 1 100 ? -4.957 -12.269 7.727 1.00 80.69 100 ALA A C 1
ATOM 723 O O . ALA A 1 100 ? -5.404 -13.153 8.447 1.00 80.69 100 ALA A O 1
ATOM 724 N N . ASP A 1 101 ? -4.002 -11.423 8.119 1.00 68.19 101 ASP A N 1
ATOM 725 C CA . ASP A 1 101 ? -3.367 -11.452 9.443 1.00 68.19 101 ASP A CA 1
ATOM 726 C C . ASP A 1 101 ? -4.261 -10.858 10.556 1.00 68.19 101 ASP A C 1
ATOM 728 O O . ASP A 1 101 ? -3.995 -11.067 11.740 1.00 68.19 101 ASP A O 1
ATOM 732 N N . GLU A 1 102 ? -5.316 -10.116 10.198 1.00 57.53 102 GLU A N 1
ATOM 733 C CA . GLU A 1 102 ? -6.301 -9.538 11.131 1.00 57.53 102 GLU A CA 1
ATOM 734 C C . GLU A 1 102 ? -7.545 -10.429 11.372 1.00 57.53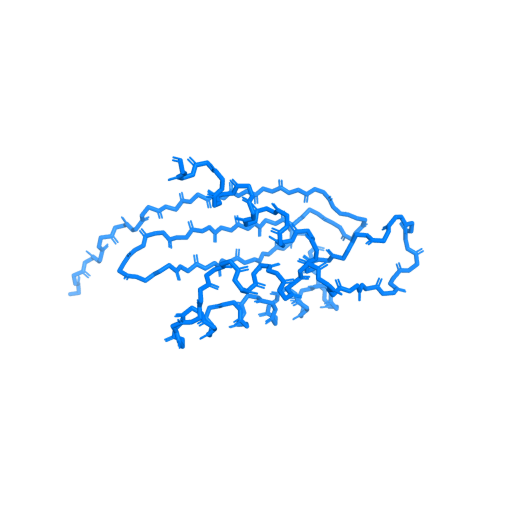 102 GLU A C 1
ATOM 736 O O . GLU A 1 102 ? -8.420 -10.040 12.152 1.00 57.53 102 GLU A O 1
ATOM 741 N N . ALA A 1 103 ? -7.643 -11.599 10.721 1.00 48.62 103 ALA A N 1
ATOM 742 C CA . ALA A 1 103 ? -8.767 -12.546 10.814 1.00 48.62 103 ALA A CA 1
ATOM 743 C C . ALA A 1 103 ? -8.457 -13.759 11.708 1.00 48.62 103 ALA A C 1
ATOM 745 O O . ALA A 1 103 ? -9.390 -14.206 12.416 1.00 48.62 103 ALA A O 1
#